Protein AF-A0A971M281-F1 (afdb_monomer)

Nearest PDB structures (foldseek):
  1pcf-assembly1_A  TM=7.673E-01  e=1.847E-03  Homo sapiens
  4bg7-assembly1_B  TM=6.128E-01  e=5.883E-02  Tequintavirus T5
  5t2a-assembly1_AR  TM=3.917E-01  e=2.458E+00  Leishmania donovani
  7ase-assembly1_g  TM=3.649E-01  e=3.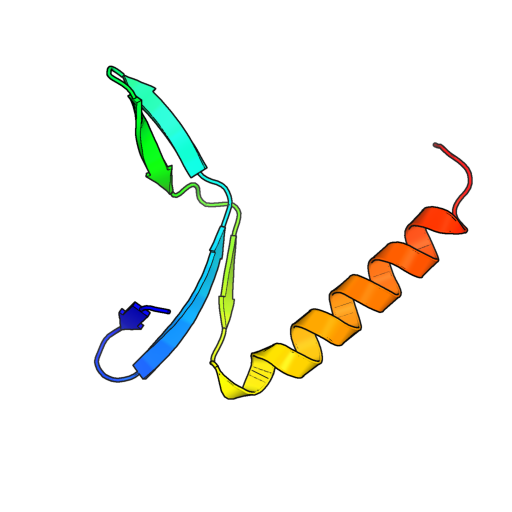693E+00  Trypanosoma cruzi
  8tpu-assembly1_SZ  TM=3.746E-01  e=4.845E+00  Plasmodiu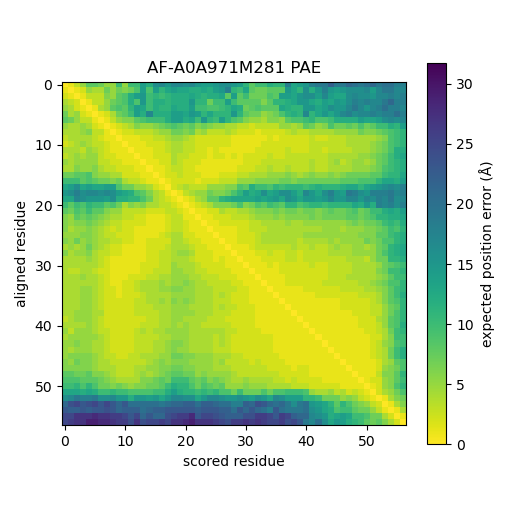m falciparum 3D7

InterPro domains:
  IPR003173 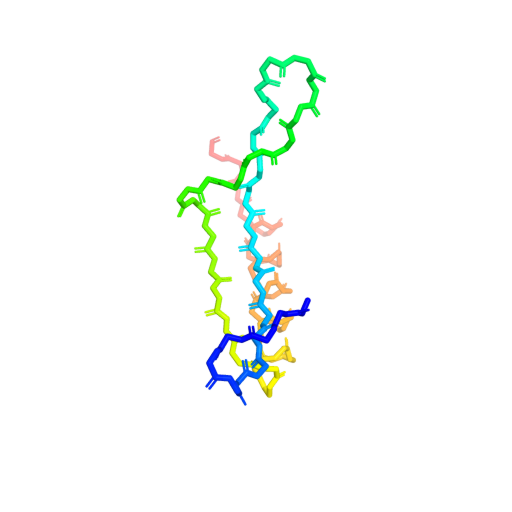Transcriptional coactivator p15 (PC4), C-terminal [PF02229] (2-42)
  IPR009044 ssDNA-binding transcriptional regulator [G3DSA:2.30.31.10] (1-52)
  IPR009044 ssDNA-binding transcriptional regulator [SSF54447] (2-51)

pLDDT: mean 87.83, std 11.6, range [50.03, 97.19]

Structure (mmCIF, N/CA/C/O backbone):
data_AF-A0A971M281-F1
#
_entry.id   AF-A0A971M281-F1
#
loop_
_atom_site.group_PDB
_atom_site.id
_atom_site.type_symbol
_atom_site.label_atom_id
_atom_site.label_alt_id
_atom_site.label_comp_id
_atom_site.label_asym_id
_atom_site.label_entity_id
_atom_site.label_seq_id
_atom_site.pdbx_PDB_ins_code
_atom_site.Cartn_x
_atom_site.Cartn_y
_atom_site.Cartn_z
_atom_site.occupancy
_atom_site.B_iso_or_equiv
_atom_site.auth_seq_id
_atom_site.auth_comp_id
_atom_site.auth_asym_id
_atom_site.auth_atom_id
_atom_site.pdbx_PDB_model_num
ATOM 1 N N . VAL A 1 1 ? -5.273 3.500 -8.890 1.00 65.31 1 VAL A N 1
ATOM 2 C CA . VAL A 1 1 ? -6.471 2.631 -8.957 1.00 65.31 1 VAL A CA 1
ATOM 3 C C . VAL A 1 1 ? -6.479 2.027 -10.338 1.00 65.31 1 VAL A C 1
ATOM 5 O O . VAL A 1 1 ? -6.505 2.787 -11.296 1.00 65.31 1 VAL A O 1
ATOM 8 N N . GLU A 1 2 ? -6.385 0.709 -10.430 1.00 74.62 2 GLU A N 1
ATOM 9 C CA . GLU A 1 2 ? -6.303 -0.023 -11.699 1.00 74.62 2 GLU A CA 1
ATOM 10 C C . GLU A 1 2 ? -7.525 -0.926 -11.865 1.00 74.62 2 GLU A C 1
ATOM 12 O O . GLU A 1 2 ? -8.126 -1.345 -10.873 1.00 74.62 2 GLU A O 1
ATOM 17 N N . ASP A 1 3 ? -7.900 -1.209 -13.112 1.00 73.50 3 ASP A N 1
ATOM 18 C CA . ASP A 1 3 ? -8.890 -2.235 -13.435 1.00 73.50 3 ASP A CA 1
ATOM 19 C C . ASP A 1 3 ? -8.150 -3.531 -13.771 1.00 73.50 3 ASP A C 1
ATOM 21 O O . ASP A 1 3 ? -7.438 -3.618 -14.773 1.00 73.50 3 ASP A O 1
ATOM 25 N N . HIS A 1 4 ? -8.280 -4.531 -12.903 1.00 71.81 4 HIS A N 1
ATOM 26 C CA . HIS A 1 4 ? -7.698 -5.844 -13.111 1.00 71.81 4 HIS A CA 1
ATOM 27 C C . HIS A 1 4 ? -8.815 -6.871 -13.275 1.00 71.81 4 HIS A C 1
ATOM 29 O O . HIS A 1 4 ? -9.452 -7.280 -12.304 1.00 71.81 4 HIS A O 1
ATOM 35 N N . LYS A 1 5 ? -9.040 -7.315 -14.518 1.00 72.94 5 LYS A N 1
ATOM 36 C CA . LYS A 1 5 ? -10.047 -8.336 -14.867 1.00 72.94 5 LYS A CA 1
ATOM 37 C C . LYS A 1 5 ? -11.471 -7.971 -14.402 1.00 72.94 5 LYS A C 1
ATOM 39 O O . LYS A 1 5 ? -12.223 -8.853 -13.994 1.00 72.94 5 LYS A O 1
ATOM 44 N N . GLY A 1 6 ? -11.840 -6.688 -14.457 1.00 79.31 6 GLY A N 1
ATOM 45 C CA . GLY A 1 6 ? -13.162 -6.192 -14.060 1.00 79.31 6 GLY A CA 1
ATOM 46 C C . GLY A 1 6 ? -13.295 -5.874 -12.568 1.00 79.31 6 GLY A C 1
ATOM 47 O O . GLY A 1 6 ? -14.370 -5.464 -12.129 1.00 79.31 6 GLY A O 1
ATOM 48 N N . ALA A 1 7 ? -12.228 -6.047 -11.782 1.00 78.75 7 ALA A N 1
ATOM 49 C CA . ALA A 1 7 ? -12.170 -5.633 -10.388 1.00 78.75 7 ALA A CA 1
ATOM 50 C C . ALA A 1 7 ? -11.266 -4.405 -10.244 1.00 78.75 7 ALA A C 1
ATOM 52 O O . ALA A 1 7 ? -10.111 -4.408 -10.674 1.00 78.75 7 ALA A O 1
ATOM 53 N N . LYS A 1 8 ? -11.778 -3.358 -9.590 1.00 87.94 8 LYS A N 1
ATOM 54 C CA . LYS A 1 8 ? -10.952 -2.211 -9.206 1.00 87.94 8 LYS A CA 1
ATOM 55 C C . LYS A 1 8 ? -10.009 -2.625 -8.085 1.00 87.94 8 LYS A C 1
ATOM 57 O O . LYS A 1 8 ? -10.449 -3.242 -7.119 1.00 87.94 8 LYS A O 1
ATOM 62 N N . ILE A 1 9 ? -8.744 -2.239 -8.192 1.00 93.12 9 ILE A N 1
ATOM 63 C CA . ILE A 1 9 ? -7.725 -2.449 -7.161 1.00 93.12 9 ILE A CA 1
ATOM 64 C C . ILE A 1 9 ? -6.980 -1.149 -6.856 1.00 93.12 9 ILE A C 1
ATOM 66 O O . ILE A 1 9 ? -6.837 -0.260 -7.702 1.00 93.12 9 ILE A O 1
ATOM 70 N N . VAL A 1 10 ? -6.493 -1.042 -5.628 1.00 94.06 10 VAL A N 1
ATOM 71 C CA . VAL A 1 10 ? -5.526 -0.036 -5.196 1.00 94.06 10 VAL A CA 1
ATOM 72 C C . VAL A 1 10 ? -4.186 -0.740 -5.039 1.00 94.06 10 VAL A C 1
ATOM 74 O O . VAL A 1 10 ? -4.096 -1.721 -4.306 1.00 94.06 10 VAL A O 1
ATOM 77 N N . ASP A 1 11 ? -3.162 -0.260 -5.740 1.00 93.62 11 ASP A N 1
ATOM 78 C CA . ASP A 1 11 ? -1.798 -0.785 -5.661 1.00 93.62 11 ASP A CA 1
ATOM 79 C C . ASP A 1 11 ? -0.896 0.255 -4.993 1.00 93.62 11 ASP A C 1
ATOM 81 O O . ASP A 1 11 ? -0.867 1.418 -5.401 1.00 93.62 11 ASP A O 1
ATOM 85 N N . LEU A 1 12 ? -0.198 -0.163 -3.937 1.00 93.19 12 LEU A N 1
ATOM 86 C CA . LEU A 1 12 ? 0.844 0.607 -3.268 1.00 93.19 12 LEU A CA 1
ATOM 87 C C . LEU A 1 12 ? 2.161 -0.141 -3.453 1.00 93.19 12 LEU A C 1
ATOM 89 O O . LEU A 1 12 ? 2.330 -1.230 -2.905 1.00 93.19 12 LEU A O 1
ATOM 93 N N . ARG A 1 13 ? 3.089 0.430 -4.220 1.00 94.88 13 ARG A N 1
ATOM 94 C CA . ARG A 1 13 ? 4.292 -0.276 -4.668 1.00 94.88 13 ARG A CA 1
ATOM 95 C C . ARG A 1 13 ? 5.469 0.663 -4.855 1.00 94.88 13 ARG A C 1
ATOM 97 O O . ARG A 1 13 ? 5.297 1.817 -5.246 1.00 94.88 13 ARG A O 1
ATOM 104 N N . SER A 1 14 ? 6.660 0.143 -4.602 1.00 95.38 14 SER A N 1
ATOM 105 C CA . SER A 1 14 ? 7.915 0.802 -4.933 1.00 95.38 14 SER A CA 1
ATOM 106 C C . SER A 1 14 ? 8.186 0.706 -6.433 1.00 95.38 14 SER A C 1
ATOM 108 O O . SER A 1 14 ? 8.009 -0.339 -7.056 1.00 95.38 14 SER A O 1
ATOM 110 N N . TYR A 1 15 ? 8.654 1.801 -7.015 1.00 94.94 15 TYR A N 1
ATOM 111 C CA . TYR A 1 15 ? 9.102 1.841 -8.402 1.00 94.94 15 TYR A CA 1
ATOM 112 C C . TYR A 1 15 ? 10.602 2.090 -8.421 1.00 94.94 15 TYR A C 1
ATOM 114 O O . TYR A 1 15 ? 11.128 2.836 -7.593 1.00 94.94 15 TYR A O 1
ATOM 122 N N . GLN A 1 16 ? 11.282 1.464 -9.371 1.00 94.00 16 GLN A N 1
ATOM 123 C CA . GLN A 1 16 ? 12.674 1.754 -9.675 1.00 94.00 16 GLN A CA 1
ATOM 124 C C . GLN A 1 16 ? 12.752 2.507 -10.998 1.00 94.00 16 GLN A C 1
ATOM 126 O O . GLN A 1 16 ? 11.964 2.254 -11.908 1.00 94.00 16 GLN A O 1
ATOM 131 N N . ILE A 1 17 ? 13.715 3.418 -11.099 1.00 92.19 17 ILE A N 1
ATOM 132 C CA . ILE A 1 17 ? 14.027 4.089 -12.357 1.00 92.19 17 ILE A CA 1
ATOM 133 C C . ILE A 1 17 ? 15.047 3.224 -13.088 1.00 92.19 17 ILE A C 1
ATOM 135 O O . ILE A 1 17 ? 16.129 2.973 -12.554 1.00 92.19 17 ILE A O 1
ATOM 139 N N . ILE A 1 18 ? 14.703 2.760 -14.285 1.00 89.00 18 ILE A N 1
ATOM 140 C CA . ILE A 1 18 ? 15.667 2.142 -15.202 1.00 89.00 18 ILE A CA 1
ATOM 141 C C . ILE A 1 18 ? 15.964 3.090 -16.367 1.00 89.00 18 ILE A C 1
ATOM 143 O O . ILE A 1 18 ? 15.386 4.173 -16.444 1.00 89.00 18 ILE A O 1
ATOM 147 N N . ASN A 1 19 ? 16.932 2.702 -17.204 1.00 72.38 19 ASN A N 1
ATOM 148 C CA . ASN A 1 19 ? 17.472 3.457 -18.341 1.00 72.38 19 ASN A CA 1
ATOM 149 C C . ASN A 1 19 ? 16.468 4.434 -18.978 1.00 72.38 19 ASN A C 1
ATOM 151 O O . ASN A 1 19 ? 15.325 4.078 -19.248 1.00 72.38 19 ASN A O 1
ATOM 155 N N . ASP A 1 20 ? 16.930 5.661 -19.217 1.00 83.75 20 ASP A N 1
ATOM 156 C CA . ASP A 1 20 ? 16.167 6.767 -19.811 1.00 83.75 20 ASP A CA 1
ATOM 157 C C . ASP A 1 20 ? 14.970 7.281 -18.989 1.00 83.75 20 ASP A C 1
ATOM 159 O O . ASP A 1 20 ? 14.140 8.038 -19.490 1.00 83.75 20 ASP A O 1
ATOM 163 N N . GLY A 1 21 ? 14.921 6.964 -17.691 1.00 88.12 21 GLY A N 1
ATOM 164 C CA . GLY A 1 21 ? 13.971 7.575 -16.756 1.00 88.12 21 GLY A CA 1
ATOM 165 C C . GLY A 1 21 ? 12.637 6.841 -16.646 1.00 88.12 21 GLY A C 1
ATOM 166 O O . GLY A 1 21 ? 11.704 7.367 -16.037 1.00 88.12 21 GLY A O 1
ATOM 167 N N . GLU A 1 22 ? 12.533 5.635 -17.206 1.00 93.50 22 GLU A N 1
ATOM 168 C CA . GLU A 1 22 ? 11.317 4.835 -17.125 1.00 93.50 22 GLU A CA 1
ATOM 169 C C . GLU A 1 22 ? 11.116 4.277 -15.708 1.00 93.50 22 GLU A C 1
ATOM 171 O O . GLU A 1 22 ? 12.018 3.681 -15.109 1.00 93.50 22 GLU A O 1
ATOM 176 N N . LEU A 1 23 ? 9.906 4.463 -15.172 1.00 92.31 23 LEU A N 1
ATOM 177 C CA . LEU A 1 23 ? 9.492 3.889 -13.896 1.00 92.31 23 LEU A CA 1
ATOM 178 C C . LEU A 1 23 ? 9.011 2.456 -14.109 1.00 92.31 23 LEU A C 1
ATOM 180 O O . LEU A 1 23 ? 7.961 2.233 -14.708 1.00 92.31 23 LEU A O 1
ATOM 184 N N . VAL A 1 24 ? 9.732 1.492 -13.541 1.00 93.75 24 VAL A N 1
ATOM 185 C CA . VAL A 1 24 ? 9.339 0.080 -13.553 1.00 93.75 24 VAL A CA 1
ATOM 186 C C . VAL A 1 24 ? 8.889 -0.351 -12.156 1.00 93.75 24 VAL A C 1
ATOM 188 O O . VAL A 1 24 ? 9.618 -0.127 -11.183 1.00 93.75 24 VAL A O 1
ATOM 191 N N . PR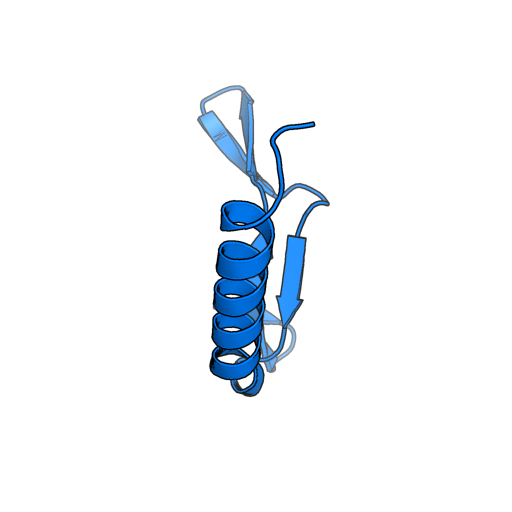O A 1 25 ? 7.701 -0.972 -12.022 1.00 94.31 25 PRO A N 1
ATOM 192 C CA . PRO A 1 25 ? 7.212 -1.456 -10.736 1.00 94.31 25 PRO A CA 1
ATOM 193 C C . PRO A 1 25 ? 8.102 -2.582 -10.202 1.00 94.31 25 PRO A C 1
ATOM 195 O O . PRO A 1 25 ? 8.447 -3.512 -10.934 1.00 94.31 25 PRO A O 1
ATOM 198 N N . THR A 1 26 ? 8.442 -2.546 -8.913 1.00 95.06 26 THR A N 1
ATOM 199 C CA . THR A 1 26 ? 9.177 -3.644 -8.271 1.00 95.06 26 THR A CA 1
ATOM 200 C C . THR A 1 26 ? 8.225 -4.718 -7.728 1.00 95.06 26 THR A C 1
ATOM 202 O O . THR A 1 26 ? 6.995 -4.643 -7.837 1.00 95.06 26 THR A O 1
ATOM 205 N N . ARG A 1 27 ? 8.793 -5.770 -7.129 1.00 95.19 27 ARG A N 1
ATOM 206 C CA . ARG A 1 27 ? 8.011 -6.779 -6.397 1.00 95.19 27 ARG A CA 1
ATOM 207 C C . ARG A 1 27 ? 7.592 -6.298 -5.004 1.00 95.19 27 ARG A C 1
ATOM 209 O O . ARG A 1 27 ? 6.740 -6.940 -4.397 1.00 95.19 27 ARG A O 1
ATOM 216 N N . ASP A 1 28 ? 8.144 -5.179 -4.537 1.00 95.50 28 ASP A N 1
ATOM 217 C CA . ASP A 1 28 ? 7.863 -4.618 -3.221 1.00 95.50 28 ASP A CA 1
ATOM 218 C C . ASP A 1 28 ? 6.614 -3.748 -3.299 1.00 95.50 28 ASP A C 1
ATOM 220 O O . ASP A 1 28 ? 6.653 -2.570 -3.656 1.00 95.50 28 ASP A O 1
ATOM 224 N N . GLY A 1 29 ? 5.476 -4.353 -2.989 1.00 93.56 29 GLY A N 1
ATOM 225 C CA . GLY A 1 29 ? 4.199 -3.667 -2.967 1.00 93.56 29 GLY A CA 1
ATOM 226 C C . GLY A 1 29 ? 3.071 -4.573 -2.517 1.00 93.56 29 GLY A C 1
ATOM 227 O O . GLY A 1 29 ? 3.227 -5.786 -2.376 1.00 93.56 29 GLY A O 1
ATOM 228 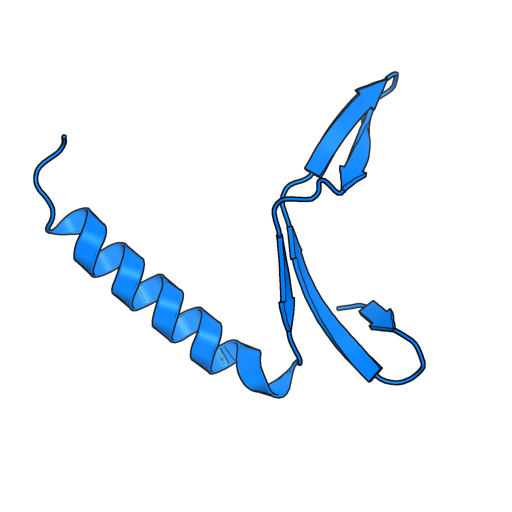N N . ILE A 1 30 ? 1.917 -3.962 -2.298 1.00 94.06 30 ILE A N 1
ATOM 229 C CA . ILE A 1 30 ? 0.681 -4.641 -1.949 1.00 94.06 30 ILE A CA 1
ATOM 230 C C . ILE A 1 30 ? -0.459 -4.068 -2.781 1.00 94.06 30 ILE A C 1
ATOM 232 O O . ILE A 1 30 ? -0.631 -2.853 -2.881 1.00 94.06 30 ILE A O 1
ATOM 236 N N . SER A 1 31 ? -1.262 -4.967 -3.340 1.00 94.19 31 SER A N 1
ATOM 237 C CA . SER A 1 31 ? -2.521 -4.621 -3.988 1.00 94.19 31 SER A CA 1
ATOM 238 C C . SER A 1 31 ? -3.676 -5.047 -3.091 1.00 94.19 31 SER A C 1
ATOM 240 O O . SER A 1 31 ? -3.670 -6.139 -2.517 1.00 94.19 31 SER A O 1
ATOM 242 N N . PHE A 1 32 ? -4.680 -4.195 -2.967 1.00 93.62 32 PHE A N 1
ATOM 243 C CA . PHE A 1 32 ? -5.863 -4.454 -2.159 1.00 93.62 32 PHE A CA 1
ATOM 244 C C . PHE A 1 32 ? -7.106 -3.867 -2.817 1.00 93.62 32 PHE A C 1
ATOM 246 O O . PHE A 1 32 ? -7.037 -3.033 -3.720 1.00 93.62 32 PHE A O 1
ATOM 253 N N . SER A 1 33 ? -8.267 -4.347 -2.390 1.00 93.38 33 SER A N 1
ATOM 254 C CA . SER A 1 33 ? -9.540 -3.883 -2.914 1.00 93.38 33 SER A CA 1
ATOM 255 C C . SER A 1 33 ? -9.900 -2.492 -2.352 1.00 93.38 33 SER A C 1
ATOM 257 O O . SER A 1 33 ? -9.522 -2.184 -1.217 1.00 93.38 33 SER A O 1
ATOM 259 N N . PRO A 1 34 ? -10.587 -1.619 -3.116 1.00 92.75 34 PRO A N 1
ATOM 260 C CA . PRO A 1 34 ? -10.878 -0.241 -2.717 1.00 92.75 34 PRO A CA 1
ATOM 261 C C . PRO A 1 34 ? -11.598 -0.108 -1.374 1.00 92.75 34 PRO A C 1
ATOM 263 O O . PRO A 1 34 ? -11.337 0.832 -0.631 1.00 92.75 34 PRO A O 1
ATOM 266 N N . GLU A 1 35 ? -12.453 -1.065 -1.022 1.00 94.69 35 GLU A N 1
ATOM 2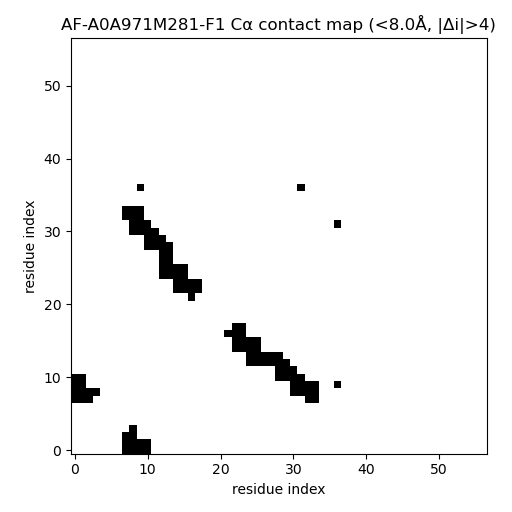67 C CA . GLU A 1 35 ? -13.161 -1.087 0.259 1.00 94.69 35 GLU A CA 1
ATOM 268 C C . GLU A 1 35 ? -12.235 -1.247 1.478 1.00 94.69 35 GLU A C 1
ATOM 270 O O . GLU A 1 35 ? -12.667 -1.036 2.606 1.00 94.69 35 GLU A O 1
ATOM 275 N N . LYS A 1 36 ? -10.956 -1.587 1.273 1.00 94.50 36 LYS A N 1
ATOM 276 C CA . LYS A 1 36 ? -9.955 -1.725 2.343 1.00 94.50 36 LYS A CA 1
ATOM 277 C C . LYS A 1 36 ? -9.106 -0.472 2.566 1.00 94.50 36 LYS A C 1
ATOM 279 O O . LYS A 1 36 ? -8.244 -0.495 3.441 1.00 94.50 36 LYS A O 1
ATOM 284 N N . VAL A 1 37 ? -9.315 0.603 1.800 1.00 94.12 37 VAL A N 1
ATOM 285 C CA . VAL A 1 37 ? -8.482 1.819 1.875 1.00 94.12 37 VAL A CA 1
ATOM 286 C C . VAL A 1 37 ? -8.430 2.394 3.291 1.00 94.12 37 VAL A C 1
ATOM 288 O O . VAL A 1 37 ? -7.335 2.635 3.797 1.00 94.12 37 VAL A O 1
ATOM 291 N N . ASP A 1 38 ? -9.573 2.542 3.961 1.00 96.00 38 ASP A N 1
ATOM 292 C CA . ASP A 1 38 ? -9.616 3.125 5.308 1.00 96.00 38 ASP A CA 1
ATOM 293 C C . ASP A 1 38 ? -8.863 2.264 6.332 1.00 96.00 38 ASP A C 1
ATOM 295 O O . ASP A 1 38 ? -8.046 2.780 7.095 1.00 96.00 38 ASP A O 1
ATOM 299 N N . ALA A 1 39 ? -9.029 0.940 6.275 1.00 96.12 39 ALA A N 1
ATOM 300 C CA . ALA A 1 39 ? -8.311 0.009 7.147 1.00 96.12 39 ALA A CA 1
ATOM 301 C C . ALA A 1 39 ? -6.785 0.072 6.939 1.00 96.12 39 ALA A C 1
ATOM 303 O O . ALA A 1 39 ? -6.013 -0.003 7.897 1.00 96.12 39 ALA A O 1
ATOM 304 N N . VAL A 1 40 ? -6.327 0.241 5.693 1.00 95.12 40 VAL A N 1
ATOM 305 C CA . VAL A 1 40 ? -4.898 0.417 5.387 1.00 95.12 40 VAL A CA 1
ATOM 306 C C . VAL A 1 40 ? -4.381 1.754 5.929 1.00 95.12 40 VAL A C 1
ATOM 308 O O . VAL A 1 40 ? -3.290 1.801 6.497 1.00 95.12 40 VAL A O 1
ATOM 311 N N . ILE A 1 41 ? -5.158 2.836 5.810 1.00 95.38 41 ILE A N 1
ATOM 312 C CA . ILE A 1 41 ? -4.799 4.146 6.375 1.00 95.38 41 ILE A CA 1
ATOM 313 C C . ILE A 1 41 ? -4.654 4.058 7.900 1.00 95.38 41 ILE A C 1
ATOM 315 O O . ILE A 1 41 ? -3.685 4.580 8.457 1.00 95.38 41 ILE A O 1
ATOM 319 N N . GLU A 1 42 ? -5.588 3.395 8.582 1.00 97.19 42 GLU A N 1
ATOM 320 C CA . GLU A 1 42 ? -5.529 3.187 10.031 1.00 97.19 42 GLU A CA 1
ATOM 321 C C . GLU A 1 42 ? -4.289 2.387 10.441 1.00 97.19 42 GLU A C 1
ATOM 323 O O . GLU A 1 42 ? -3.534 2.837 11.308 1.00 97.19 42 GLU A O 1
ATOM 328 N N . LEU A 1 43 ? -4.010 1.276 9.751 1.00 95.50 43 LEU A N 1
ATOM 329 C CA . LEU A 1 43 ? -2.819 0.457 9.985 1.00 95.50 43 LEU A CA 1
ATOM 330 C C . LEU A 1 43 ? -1.525 1.281 9.880 1.00 95.50 43 LEU A C 1
ATOM 332 O O . LEU A 1 43 ? -0.652 1.187 10.746 1.00 95.50 43 LEU A O 1
ATOM 336 N N . LEU A 1 44 ? -1.399 2.113 8.842 1.00 94.25 44 LEU A N 1
ATOM 337 C CA . LEU A 1 44 ? -0.220 2.959 8.636 1.00 94.25 44 LEU A CA 1
ATOM 338 C C . LEU A 1 44 ? -0.079 4.030 9.729 1.00 94.25 44 LEU A C 1
ATOM 340 O O . LEU A 1 44 ? 1.030 4.276 10.210 1.00 94.25 44 LEU A O 1
ATOM 344 N N . ARG A 1 45 ? -1.188 4.632 10.177 1.00 95.69 45 ARG A N 1
ATOM 345 C CA . ARG A 1 45 ? -1.186 5.594 11.295 1.00 95.69 45 ARG A CA 1
ATOM 346 C C . ARG A 1 45 ? -0.745 4.943 12.603 1.00 95.69 45 ARG A C 1
ATOM 348 O O . ARG A 1 45 ? 0.029 5.536 13.355 1.00 95.69 45 ARG A O 1
ATOM 355 N N . GLU A 1 46 ? -1.216 3.735 12.896 1.00 95.81 46 GLU A N 1
ATOM 356 C CA . GLU A 1 46 ? -0.777 2.989 14.077 1.00 95.81 46 GLU A CA 1
ATOM 357 C C . GLU A 1 46 ? 0.702 2.610 14.004 1.00 95.81 46 GLU A C 1
ATOM 359 O O . GLU A 1 46 ? 1.424 2.755 14.993 1.00 95.81 46 GLU A O 1
ATOM 364 N N . ALA A 1 47 ? 1.168 2.161 12.836 1.00 94.25 47 ALA A N 1
ATOM 365 C CA . ALA A 1 47 ? 2.573 1.848 12.610 1.00 94.25 47 ALA A CA 1
ATOM 366 C C . ALA A 1 47 ? 3.463 3.077 1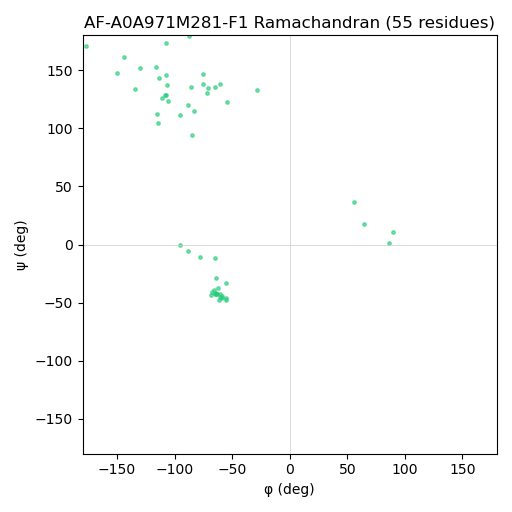2.849 1.00 94.25 47 ALA A C 1
ATOM 368 O O . ALA A 1 47 ? 4.458 2.980 13.567 1.00 94.25 47 ALA A O 1
ATOM 369 N N . GLN A 1 48 ? 3.065 4.250 12.343 1.00 93.81 48 GLN A N 1
ATOM 370 C CA . GL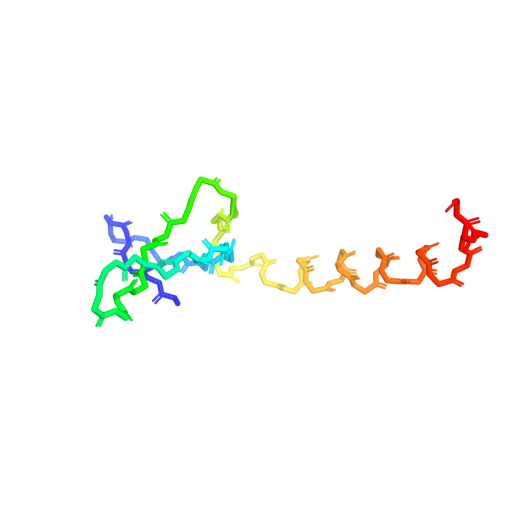N A 1 48 ? 3.784 5.505 12.569 1.00 93.81 48 GLN A CA 1
ATOM 371 C C . GLN A 1 48 ? 3.904 5.838 14.063 1.00 93.81 48 GLN A C 1
ATOM 373 O O . GLN A 1 48 ? 4.995 6.166 14.529 1.00 93.81 48 GLN A O 1
ATOM 378 N N . LYS A 1 49 ? 2.813 5.709 14.833 1.00 94.12 49 LYS A N 1
ATOM 379 C CA . LYS A 1 49 ? 2.829 5.935 16.291 1.00 94.12 49 LYS A CA 1
ATOM 380 C C . LYS A 1 49 ? 3.780 4.975 17.009 1.00 94.12 49 LYS A C 1
ATOM 382 O O . LYS A 1 49 ? 4.525 5.401 17.886 1.00 94.12 49 LYS A O 1
ATOM 387 N N . LYS A 1 50 ? 3.775 3.692 16.627 1.00 93.44 50 LYS A N 1
ATOM 388 C CA . LYS A 1 50 ? 4.662 2.668 17.207 1.00 93.44 50 LYS A CA 1
ATOM 389 C C . LYS A 1 50 ? 6.133 2.964 16.925 1.00 93.44 50 LYS A C 1
ATOM 391 O O . LYS A 1 50 ? 6.949 2.823 17.826 1.00 93.44 50 LYS A O 1
ATOM 396 N N . ILE A 1 51 ? 6.459 3.398 15.707 1.00 93.06 51 ILE A N 1
ATOM 397 C CA . ILE A 1 51 ? 7.830 3.759 15.321 1.00 93.06 51 ILE A CA 1
ATOM 398 C C . ILE A 1 51 ? 8.287 5.023 16.056 1.00 93.06 51 ILE A C 1
ATOM 400 O O . ILE A 1 51 ? 9.393 5.047 16.578 1.00 93.06 51 ILE A O 1
ATOM 404 N N . ALA A 1 52 ? 7.435 6.046 16.158 1.00 86.44 52 ALA A N 1
ATOM 405 C CA . ALA A 1 52 ? 7.768 7.285 16.864 1.00 86.44 52 ALA A CA 1
ATOM 406 C C . ALA A 1 52 ? 8.005 7.081 18.373 1.00 86.44 52 ALA A C 1
ATOM 408 O O . ALA A 1 52 ? 8.762 7.830 18.982 1.00 86.44 52 ALA A O 1
ATOM 409 N N . GLY A 1 53 ? 7.361 6.076 18.976 1.00 77.75 53 GLY A N 1
ATOM 410 C CA . GLY A 1 53 ? 7.593 5.672 20.365 1.00 77.75 53 GLY A CA 1
ATOM 411 C C . GLY A 1 53 ? 8.707 4.636 20.554 1.00 77.75 53 GLY A C 1
ATOM 412 O O . GLY A 1 53 ? 9.017 4.294 21.695 1.00 77.75 53 GLY A O 1
ATOM 413 N N . ALA A 1 54 ? 9.294 4.108 19.477 1.00 63.12 54 ALA A N 1
ATOM 414 C CA . ALA A 1 54 ? 10.371 3.131 19.561 1.00 63.12 54 ALA A CA 1
ATOM 415 C C . ALA A 1 54 ? 11.727 3.848 19.703 1.00 63.12 54 ALA A C 1
ATOM 417 O O . ALA A 1 54 ? 11.987 4.802 18.968 1.00 63.12 54 ALA A O 1
ATOM 418 N N . PRO A 1 55 ? 12.620 3.405 20.609 1.00 50.03 55 PRO A N 1
ATOM 419 C CA . PRO A 1 55 ? 13.986 3.912 20.625 1.00 50.03 55 PRO A CA 1
ATOM 420 C C . PRO A 1 55 ? 14.657 3.590 19.283 1.00 50.03 55 PRO A C 1
ATOM 422 O O . PRO A 1 55 ? 14.473 2.493 18.747 1.00 50.03 55 PRO A O 1
ATOM 425 N N . ALA A 1 56 ? 15.419 4.546 18.742 1.00 55.97 56 ALA A N 1
ATOM 426 C CA . ALA A 1 56 ? 16.232 4.324 17.551 1.00 55.97 56 ALA A CA 1
ATOM 427 C C . ALA A 1 56 ? 17.143 3.109 17.794 1.00 55.97 56 ALA A C 1
ATOM 429 O O . ALA A 1 56 ? 17.855 3.066 18.799 1.00 55.97 56 ALA A O 1
ATOM 430 N N . ARG A 1 57 ? 17.037 2.101 16.924 1.00 55.75 57 ARG A N 1
ATOM 431 C CA . ARG A 1 57 ? 17.934 0.941 16.918 1.00 55.75 57 ARG A CA 1
ATOM 432 C C . ARG A 1 57 ? 19.249 1.288 16.246 1.00 55.75 57 ARG A C 1
ATOM 434 O O . ARG A 1 57 ? 19.195 2.037 15.246 1.00 55.75 57 ARG A O 1
#

Mean predicted aligned error: 6.45 Å

Foldseek 3Di:
DDQDPNADKDKDFDWDQDPPGDTDTDPGIDIDHPVCVVVVVVVVVVVVVVVVPDDDD

Sequence (57 aa):
VEDHKGAKIVDLRSYQIINDGELVPTRDGISFSPEKVDAVIELLREAQKKIAGAPAR

Secondary structure (DSSP, 8-state):
-EEETTEEE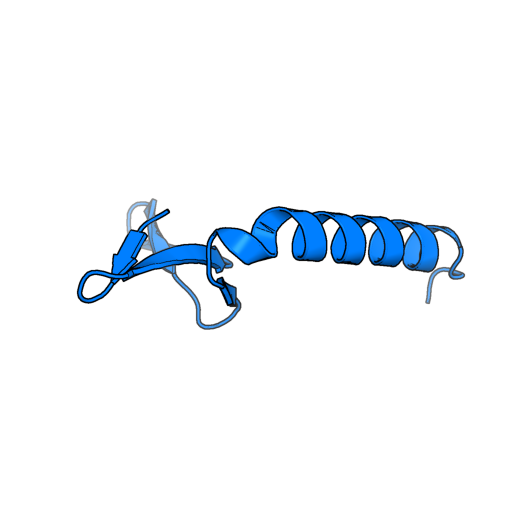EEEEEEEEEGGGEEEEEEEEEEE-GGGHHHHHHHHHHHHHHHHTSPP-

Solvent-accessible surface area (backbone atoms only — not comparable to full-atom values): 3582 Å² total; per-residue (Å²): 116,48,78,57,95,89,40,64,31,36,72,52,64,47,66,44,75,46,87,96,72,44,76,43,78,53,89,58,55,52,72,44,51,64,92,46,50,66,63,52,52,51,52,52,53,53,49,50,54,52,55,74,72,44,77,89,128

Organism: NCBI:txid328301

Radius of gyration: 15.36 Å; Cα contacts (8 Å, |Δi|>4): 54; chains: 1; bounding box: 31×16×40 Å